Protein AF-A0A1S9I242-F1 (afdb_monomer_lite)

Secondary structure (DSSP, 8-state):
-----------SS-HHHHHHHHT--SSTTHHHHHHHHHHHHHHHHHHSTTHHHHTTSHHHHHHHHHHHHHHHHHHHHTTT--STTTHHHHHHHHHHHHHHHH----

Foldseek 3Di:
DDPPPPPPPPCLDDLVRLCVLLVPPDCPCSVVLVVLLVVLVVVVCLVDPPCVVQCVDPVSSVVSVVSSSVSSVVCVVCVPVPDPVCPVVCVVVVVVVVCVVPDDPD

Structure (mmCIF, N/CA/C/O backbone):
data_AF-A0A1S9I242-F1
#
_entry.id   AF-A0A1S9I242-F1
#
loop_
_atom_site.group_PDB
_atom_site.id
_atom_site.type_symbol
_atom_sit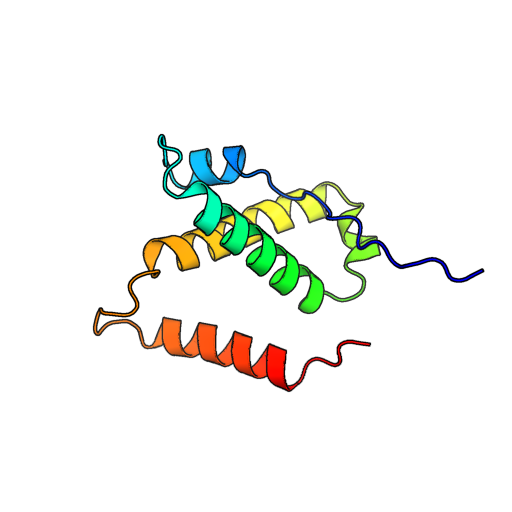e.label_atom_id
_atom_site.label_alt_id
_atom_site.label_comp_id
_atom_site.label_asym_id
_atom_site.label_entity_id
_atom_site.label_seq_id
_atom_site.pdbx_PDB_ins_code
_atom_site.Cartn_x
_atom_site.Cartn_y
_atom_site.Cartn_z
_atom_site.occupancy
_atom_site.B_iso_or_equiv
_atom_site.auth_seq_id
_atom_site.auth_comp_id
_atom_site.auth_asym_id
_atom_site.auth_atom_id
_atom_site.pdbx_PDB_model_num
ATOM 1 N N . MET A 1 1 ? -20.047 -24.766 9.090 1.00 33.62 1 MET A N 1
ATOM 2 C CA . MET A 1 1 ? -19.921 -23.981 7.845 1.00 33.62 1 MET A CA 1
ATOM 3 C C . MET A 1 1 ? -18.819 -22.958 8.088 1.00 33.62 1 MET A C 1
ATOM 5 O O . MET A 1 1 ? -19.087 -21.924 8.683 1.00 33.62 1 MET A O 1
ATOM 9 N N . LEU A 1 2 ? -17.563 -23.319 7.797 1.00 31.19 2 LEU A N 1
ATOM 10 C CA . LEU A 1 2 ? -16.431 -22.408 7.982 1.00 31.19 2 LEU A CA 1
ATOM 11 C C . LEU A 1 2 ? -16.551 -21.284 6.949 1.00 31.19 2 LEU A C 1
ATOM 13 O O . LEU A 1 2 ? -16.498 -21.545 5.749 1.00 31.19 2 LEU A O 1
ATOM 17 N N . LYS A 1 3 ? -16.729 -20.045 7.420 1.00 40.47 3 LYS A N 1
ATOM 18 C CA . LYS A 1 3 ? -16.427 -18.858 6.622 1.00 40.47 3 LYS A CA 1
ATOM 19 C C . LYS A 1 3 ? -14.922 -18.879 6.394 1.00 40.47 3 LYS A C 1
ATOM 21 O O . LY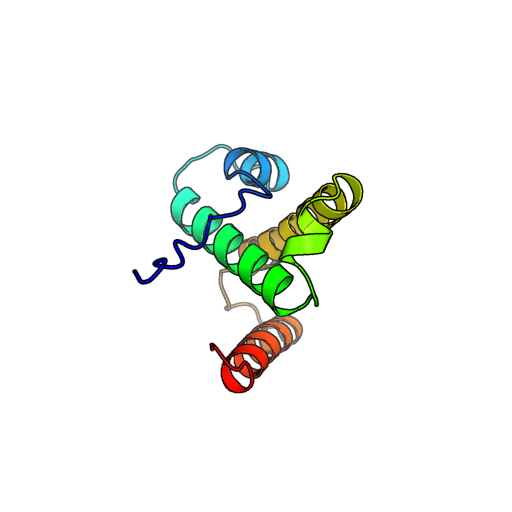S A 1 3 ? -14.156 -18.593 7.304 1.00 40.47 3 LYS A O 1
ATOM 26 N N . ILE A 1 4 ? -14.517 -19.293 5.202 1.00 37.34 4 ILE A N 1
ATOM 27 C CA . ILE A 1 4 ? -13.173 -19.045 4.699 1.00 37.34 4 ILE A CA 1
ATOM 28 C C . ILE A 1 4 ? -13.026 -17.521 4.732 1.00 37.34 4 ILE A C 1
ATOM 30 O O . ILE A 1 4 ? -13.778 -16.827 4.045 1.00 37.34 4 ILE A O 1
ATOM 34 N N . CYS A 1 5 ? -12.153 -17.006 5.600 1.00 37.75 5 CYS A N 1
ATOM 35 C CA . CYS A 1 5 ? -11.721 -15.614 5.580 1.00 37.75 5 CYS A CA 1
ATOM 36 C C . CYS A 1 5 ? -11.004 -15.386 4.251 1.00 37.75 5 CYS A C 1
ATOM 38 O O . CYS A 1 5 ? -9.790 -15.523 4.141 1.00 37.75 5 CYS A O 1
ATOM 40 N N . VAL A 1 6 ? -11.777 -15.101 3.208 1.00 38.94 6 VAL A N 1
ATOM 41 C CA . VAL A 1 6 ? -11.263 -14.377 2.060 1.00 38.94 6 VAL A CA 1
ATOM 42 C C . VAL A 1 6 ? -10.946 -13.008 2.634 1.00 38.94 6 VAL A C 1
ATOM 44 O O . VAL A 1 6 ? -11.862 -12.270 2.991 1.00 38.94 6 VAL A O 1
ATOM 47 N N . TRP A 1 7 ? -9.665 -12.731 2.856 1.00 47.78 7 TRP A N 1
ATOM 48 C CA . TRP A 1 7 ? -9.188 -11.385 3.131 1.00 47.78 7 TRP A CA 1
ATOM 49 C C . TRP A 1 7 ? -9.726 -10.529 1.984 1.00 47.78 7 TRP A C 1
ATOM 51 O O . TRP A 1 7 ? -9.255 -10.648 0.854 1.00 47.78 7 TRP A O 1
ATOM 61 N N . GLU A 1 8 ? -10.799 -9.773 2.217 1.00 47.19 8 GLU A N 1
ATOM 62 C CA . GLU A 1 8 ? -11.195 -8.741 1.270 1.00 47.19 8 GLU A CA 1
ATOM 63 C C . GLU A 1 8 ? -9.985 -7.821 1.183 1.00 47.19 8 GLU A C 1
ATOM 65 O O . GLU A 1 8 ? -9.614 -7.188 2.169 1.00 47.19 8 GLU A O 1
ATOM 70 N N . VAL A 1 9 ? -9.309 -7.838 0.035 1.00 52.78 9 VAL A N 1
ATOM 71 C CA . VAL A 1 9 ? -8.259 -6.873 -0.270 1.00 52.78 9 VAL A CA 1
ATOM 72 C C . VAL A 1 9 ? -8.946 -5.518 -0.219 1.00 52.78 9 VAL A C 1
ATOM 74 O O . VAL A 1 9 ? -9.780 -5.202 -1.075 1.00 52.78 9 VAL A O 1
ATOM 77 N N . ILE A 1 10 ? -8.676 -4.747 0.831 1.00 61.56 10 ILE A N 1
ATOM 78 C CA . ILE A 1 10 ? -9.237 -3.414 0.956 1.00 61.56 10 ILE A CA 1
ATOM 79 C C . ILE A 1 10 ? -8.386 -2.557 0.036 1.00 61.56 10 ILE A C 1
ATOM 81 O O . ILE A 1 10 ? -7.298 -2.129 0.391 1.00 61.56 10 ILE A O 1
ATOM 85 N N . ASN A 1 11 ? -8.882 -2.288 -1.168 1.00 72.75 11 ASN A N 1
ATOM 86 C CA . ASN A 1 11 ? -8.182 -1.410 -2.100 1.00 72.75 11 ASN A CA 1
ATOM 87 C C . ASN A 1 11 ? -8.227 0.042 -1.581 1.00 72.75 11 ASN A C 1
ATOM 89 O O . ASN A 1 11 ? -9.129 0.814 -1.908 1.00 72.75 11 ASN A O 1
ATOM 93 N N . ILE A 1 12 ? -7.274 0.401 -0.714 1.00 88.69 12 ILE A N 1
ATOM 94 C CA . ILE A 1 12 ? -7.105 1.754 -0.155 1.00 88.69 12 ILE A CA 1
ATOM 95 C C . ILE A 1 12 ? -6.525 2.690 -1.220 1.00 88.69 12 ILE A C 1
ATOM 97 O O . ILE A 1 12 ? -6.925 3.856 -1.319 1.00 88.69 12 ILE A O 1
ATOM 101 N N . ILE A 1 13 ? -5.595 2.165 -2.016 1.00 93.88 13 ILE A N 1
ATOM 102 C CA . ILE A 1 13 ? -4.902 2.868 -3.089 1.00 93.88 13 ILE A CA 1
ATOM 103 C C . ILE A 1 13 ? -4.787 1.952 -4.305 1.00 93.88 13 ILE A C 1
ATOM 105 O O . ILE A 1 13 ? -4.620 0.742 -4.170 1.00 93.88 13 ILE A O 1
ATOM 109 N N . THR A 1 14 ? -4.882 2.534 -5.491 1.00 95.75 14 THR A N 1
ATOM 110 C CA . THR A 1 14 ? -4.710 1.831 -6.763 1.00 95.75 14 THR A CA 1
ATOM 111 C C . THR A 1 14 ? -3.277 1.959 -7.270 1.00 95.75 14 THR A C 1
ATOM 113 O O . THR A 1 14 ? -2.562 2.902 -6.929 1.00 95.75 14 THR A O 1
ATOM 116 N N . LEU A 1 15 ? -2.871 1.035 -8.143 1.00 96.31 15 LEU A N 1
ATOM 117 C CA . LEU A 1 15 ? -1.586 1.110 -8.839 1.00 96.31 15 LEU A CA 1
ATOM 118 C C . LEU A 1 15 ? -1.435 2.421 -9.625 1.00 96.31 15 LEU A C 1
ATOM 120 O O . LEU A 1 15 ? -0.391 3.061 -9.554 1.00 96.31 15 LEU A O 1
ATOM 124 N N . GLN A 1 16 ? -2.495 2.857 -10.309 1.00 96.88 16 GLN A N 1
ATOM 125 C CA . GLN A 1 16 ? -2.489 4.102 -11.076 1.00 96.88 16 GLN A CA 1
ATOM 126 C C . GLN A 1 16 ? -2.218 5.326 -10.188 1.00 96.88 16 GLN A C 1
ATOM 128 O O . GLN A 1 16 ? -1.382 6.157 -10.526 1.00 96.88 16 GLN A O 1
ATOM 133 N N . GLU A 1 17 ? -2.856 5.408 -9.017 1.00 96.94 17 GLU A N 1
ATOM 134 C CA . GLU A 1 17 ? -2.626 6.501 -8.060 1.00 96.94 17 GLU A CA 1
ATOM 135 C C . GLU A 1 17 ? -1.184 6.519 -7.534 1.00 96.94 17 GLU A C 1
ATOM 137 O O . GLU A 1 17 ? -0.620 7.587 -7.296 1.00 96.94 17 GLU A O 1
ATOM 142 N N . VAL A 1 18 ? -0.571 5.345 -7.366 1.00 97.44 18 VAL A N 1
ATOM 143 C CA . VAL A 1 18 ? 0.839 5.224 -6.973 1.00 97.44 18 VAL A CA 1
ATOM 144 C C . VAL A 1 18 ? 1.763 5.669 -8.103 1.00 97.44 18 VAL A C 1
ATOM 146 O O . VAL A 1 18 ? 2.687 6.440 -7.855 1.00 97.44 18 VAL A O 1
ATOM 149 N N . LYS A 1 19 ? 1.500 5.246 -9.342 1.00 97.75 19 LYS A N 1
ATOM 150 C CA . LYS A 1 19 ? 2.274 5.657 -10.523 1.00 97.75 19 LYS A CA 1
ATOM 151 C C . LYS A 1 19 ? 2.228 7.166 -10.731 1.00 97.75 19 LYS A C 1
ATOM 153 O O . LYS A 1 19 ? 3.267 7.788 -10.931 1.00 97.75 19 LYS A O 1
ATOM 158 N N . GLU A 1 20 ? 1.052 7.772 -10.583 1.00 97.69 20 GLU A N 1
ATOM 159 C CA . GLU A 1 20 ? 0.880 9.227 -10.637 1.00 97.69 20 GLU A CA 1
ATOM 160 C C . GLU A 1 20 ? 1.670 9.944 -9.539 1.00 97.69 20 GLU A C 1
ATOM 162 O O . GLU A 1 20 ? 2.328 10.952 -9.805 1.00 97.69 20 GLU A O 1
ATOM 167 N N . TYR A 1 21 ? 1.648 9.413 -8.315 1.00 96.75 21 TYR A N 1
ATOM 168 C CA . TYR A 1 21 ? 2.393 9.971 -7.189 1.00 96.75 21 TYR A CA 1
ATOM 169 C C . TYR A 1 21 ? 3.915 9.906 -7.399 1.00 96.75 21 TYR A C 1
ATOM 171 O O . TYR A 1 21 ? 4.606 10.906 -7.192 1.00 96.75 21 TYR A O 1
ATOM 179 N N . LEU A 1 22 ? 4.423 8.761 -7.863 1.00 96.44 22 LEU A N 1
ATOM 180 C CA . LEU A 1 22 ? 5.847 8.527 -8.129 1.00 96.44 22 LEU A CA 1
ATOM 181 C C . LEU A 1 22 ? 6.325 9.105 -9.468 1.00 96.44 22 LEU A C 1
ATOM 183 O O . LEU A 1 22 ? 7.525 9.126 -9.728 1.00 96.44 22 LEU A O 1
ATOM 187 N N . ARG A 1 23 ? 5.403 9.599 -10.306 1.00 96.75 23 ARG A N 1
ATOM 188 C CA . ARG A 1 23 ? 5.667 10.077 -11.674 1.00 96.75 23 ARG A CA 1
ATOM 189 C C . ARG A 1 23 ? 6.276 8.991 -12.570 1.00 96.75 23 ARG A C 1
ATOM 191 O O . ARG A 1 23 ? 7.193 9.262 -13.340 1.00 96.75 23 ARG A O 1
ATOM 198 N N . VAL A 1 24 ? 5.751 7.774 -12.457 1.00 95.81 24 VAL A N 1
ATOM 199 C CA . VAL A 1 24 ? 6.098 6.622 -13.298 1.00 95.81 24 VAL A CA 1
ATOM 200 C C . VAL A 1 24 ? 5.066 6.512 -14.420 1.00 95.81 24 VAL A C 1
ATOM 202 O O . VAL A 1 24 ? 3.883 6.316 -14.157 1.00 95.81 24 VAL A O 1
ATOM 205 N N . ASP A 1 25 ? 5.502 6.653 -15.670 1.00 96.00 25 ASP A N 1
ATOM 206 C CA . ASP A 1 25 ? 4.655 6.655 -16.873 1.00 96.00 25 ASP A CA 1
ATOM 207 C C . ASP A 1 25 ? 4.778 5.377 -17.725 1.00 96.00 25 ASP A C 1
ATOM 209 O O . ASP A 1 25 ? 4.188 5.286 -18.800 1.00 96.00 25 ASP A O 1
ATOM 213 N N . TYR A 1 26 ? 5.509 4.378 -17.228 1.00 94.25 26 TYR A N 1
ATOM 214 C CA . TYR A 1 26 ? 5.734 3.074 -17.854 1.00 94.25 26 TYR A CA 1
ATOM 215 C C . TYR A 1 26 ? 5.256 1.924 -16.956 1.00 94.25 26 TYR A C 1
ATOM 217 O O . TYR A 1 26 ? 4.996 2.116 -15.768 1.00 94.25 26 TYR A O 1
ATOM 225 N N . ASP A 1 27 ? 5.133 0.723 -17.525 1.00 96.75 27 ASP A N 1
ATOM 226 C CA . ASP A 1 27 ? 4.503 -0.433 -16.863 1.00 96.75 27 ASP A CA 1
ATOM 227 C C . ASP A 1 27 ? 5.511 -1.484 -16.357 1.00 96.75 27 ASP A C 1
ATOM 229 O O . ASP A 1 27 ? 5.141 -2.407 -15.633 1.00 96.75 27 ASP A O 1
ATOM 233 N N . ASP A 1 28 ? 6.800 -1.348 -16.687 1.00 94.81 28 ASP A N 1
ATOM 234 C CA . ASP A 1 28 ? 7.840 -2.337 -16.343 1.00 94.81 28 ASP A CA 1
ATOM 235 C C . ASP A 1 28 ? 7.988 -2.567 -14.824 1.00 94.81 28 ASP A C 1
ATOM 237 O O . ASP A 1 28 ? 8.405 -3.640 -14.382 1.00 94.81 28 ASP A O 1
ATOM 241 N N . GLU A 1 29 ? 7.610 -1.573 -14.016 1.00 91.06 29 GLU A N 1
ATOM 242 C CA . GLU A 1 29 ? 7.697 -1.604 -12.552 1.00 91.06 29 GLU A CA 1
ATOM 243 C C . GLU A 1 29 ? 6.366 -1.975 -11.878 1.00 91.06 29 GLU A C 1
ATOM 245 O O . GLU A 1 29 ? 6.310 -2.066 -10.651 1.00 91.06 29 GLU A O 1
ATOM 250 N N . ASP A 1 30 ? 5.298 -2.245 -12.637 1.00 95.81 30 ASP A N 1
ATOM 251 C CA . ASP A 1 30 ? 3.954 -2.493 -12.092 1.00 95.81 30 ASP A CA 1
ATOM 252 C C . ASP A 1 30 ? 3.939 -3.642 -11.079 1.00 95.81 30 ASP A C 1
ATOM 254 O O . ASP A 1 30 ? 3.329 -3.535 -10.016 1.00 95.81 30 ASP A O 1
ATOM 258 N N . ASN A 1 31 ? 4.675 -4.722 -11.355 1.00 95.12 31 ASN A N 1
ATOM 259 C CA . ASN A 1 31 ? 4.788 -5.858 -10.436 1.00 95.12 31 ASN A CA 1
ATOM 260 C C . ASN A 1 31 ? 5.449 -5.468 -9.106 1.00 95.12 31 ASN A C 1
ATOM 262 O O . ASN A 1 31 ? 5.029 -5.925 -8.040 1.00 95.12 31 ASN A O 1
ATOM 266 N N . PHE A 1 32 ? 6.488 -4.633 -9.159 1.00 93.94 32 PHE A N 1
ATOM 267 C CA . PHE A 1 32 ? 7.187 -4.169 -7.967 1.00 93.94 32 PHE A CA 1
ATOM 268 C C . PHE A 1 32 ? 6.325 -3.178 -7.180 1.00 93.94 32 PHE A C 1
ATOM 270 O O . PHE A 1 32 ? 6.157 -3.337 -5.972 1.00 93.94 32 PHE A O 1
ATOM 277 N N . LEU A 1 33 ? 5.684 -2.226 -7.859 1.00 95.69 33 LEU A N 1
ATOM 278 C CA . LEU A 1 33 ? 4.760 -1.280 -7.235 1.00 95.69 33 LEU A CA 1
ATOM 279 C C . LEU A 1 33 ? 3.561 -1.988 -6.595 1.00 95.69 33 LEU A C 1
ATOM 281 O O . LEU A 1 33 ? 3.163 -1.637 -5.485 1.00 95.69 33 LEU A O 1
ATOM 285 N N . GLN A 1 34 ? 3.026 -3.034 -7.229 1.00 95.25 34 GLN A N 1
ATOM 286 C CA . GLN A 1 34 ? 1.956 -3.845 -6.653 1.00 95.25 34 GLN A CA 1
ATOM 287 C C . GLN A 1 34 ? 2.410 -4.560 -5.372 1.00 95.25 34 GLN A C 1
ATOM 289 O O . GLN A 1 34 ? 1.652 -4.626 -4.401 1.00 95.25 34 GLN A O 1
ATOM 294 N N . LEU A 1 35 ? 3.656 -5.044 -5.334 1.00 93.06 35 LEU A N 1
ATOM 295 C CA . LEU A 1 35 ? 4.250 -5.616 -4.126 1.00 93.06 35 LEU A CA 1
ATOM 296 C C . LEU A 1 35 ? 4.413 -4.559 -3.022 1.00 93.06 35 LEU A C 1
ATOM 298 O O . LEU A 1 35 ? 4.088 -4.837 -1.866 1.00 93.06 35 LEU A O 1
ATOM 302 N N . CYS A 1 36 ? 4.864 -3.348 -3.357 1.00 93.44 36 CYS A N 1
ATOM 303 C CA . CYS A 1 36 ? 4.960 -2.237 -2.408 1.00 93.44 36 CYS A CA 1
ATOM 304 C C . CYS A 1 36 ? 3.592 -1.861 -1.825 1.00 93.44 36 CYS A C 1
ATOM 306 O O . CYS A 1 36 ? 3.485 -1.664 -0.617 1.00 93.44 36 CYS A O 1
ATOM 308 N N . ILE A 1 37 ? 2.537 -1.823 -2.649 1.00 95.12 37 ILE A N 1
ATOM 309 C CA . ILE A 1 37 ? 1.162 -1.553 -2.197 1.00 95.12 37 ILE A CA 1
ATOM 310 C C . ILE A 1 37 ? 0.717 -2.588 -1.163 1.00 95.12 37 ILE A C 1
ATOM 312 O O . ILE A 1 37 ? 0.272 -2.208 -0.080 1.00 95.12 37 ILE A O 1
ATOM 316 N N . ILE A 1 38 ? 0.892 -3.880 -1.464 1.00 93.00 38 ILE A N 1
ATOM 317 C CA . ILE A 1 38 ? 0.503 -4.973 -0.561 1.00 93.00 38 ILE A CA 1
ATOM 318 C C . ILE A 1 38 ? 1.251 -4.870 0.776 1.00 93.00 38 ILE A C 1
ATOM 320 O O . ILE A 1 38 ? 0.644 -4.992 1.839 1.00 93.00 38 ILE A O 1
ATOM 324 N N . ASN A 1 39 ? 2.560 -4.602 0.743 1.00 90.25 39 ASN A N 1
ATOM 325 C CA . ASN A 1 39 ? 3.360 -4.486 1.965 1.00 90.25 39 ASN A CA 1
ATOM 326 C C . ASN A 1 39 ? 3.022 -3.226 2.774 1.00 90.25 39 ASN A C 1
ATOM 328 O O . ASN A 1 39 ? 2.972 -3.286 4.001 1.00 90.25 39 ASN A O 1
ATOM 332 N N . ALA A 1 40 ? 2.757 -2.095 2.117 1.00 90.81 40 ALA A N 1
ATOM 333 C CA . ALA A 1 40 ? 2.349 -0.866 2.792 1.00 90.81 40 ALA A CA 1
ATOM 334 C C . ALA A 1 40 ? 0.971 -1.008 3.463 1.00 90.81 40 ALA A C 1
ATOM 336 O O . ALA A 1 40 ? 0.782 -0.524 4.581 1.00 90.81 40 ALA A O 1
ATOM 337 N N . GLU A 1 41 ? 0.022 -1.692 2.814 1.00 91.88 41 GLU A N 1
ATOM 338 C CA . GLU A 1 41 ? -1.286 -2.006 3.402 1.00 91.88 41 GLU A CA 1
ATOM 339 C C . GLU A 1 41 ? -1.141 -2.943 4.605 1.00 91.88 41 GLU A C 1
ATOM 341 O O . GLU A 1 41 ? -1.670 -2.640 5.675 1.00 91.88 41 GLU A O 1
ATOM 346 N N . GLY A 1 42 ? -0.379 -4.034 4.454 1.00 88.56 42 GLY A N 1
ATOM 347 C CA . GLY A 1 42 ? -0.104 -4.982 5.535 1.00 88.56 42 GLY A CA 1
ATOM 348 C C . GLY A 1 42 ? 0.526 -4.301 6.748 1.00 88.56 42 GLY A C 1
ATOM 349 O O . GLY A 1 42 ? 0.021 -4.425 7.860 1.00 88.56 42 GLY A O 1
ATOM 350 N N . TYR A 1 43 ? 1.548 -3.468 6.526 1.00 85.81 43 TYR A N 1
ATOM 351 C CA . TYR A 1 43 ? 2.175 -2.688 7.594 1.00 85.81 43 TYR A CA 1
ATOM 352 C C . TYR A 1 43 ? 1.168 -1.815 8.346 1.00 85.81 43 TYR A C 1
ATOM 354 O O . TYR A 1 43 ? 1.155 -1.791 9.579 1.00 85.81 43 TYR A O 1
ATOM 362 N N . LEU A 1 44 ? 0.321 -1.088 7.612 1.00 86.19 44 LEU A N 1
ATOM 363 C CA . LEU A 1 44 ? -0.663 -0.193 8.208 1.00 86.19 44 LEU A CA 1
ATOM 364 C C . LEU A 1 44 ? -1.728 -0.966 8.996 1.00 86.19 44 LEU A C 1
ATOM 366 O O . LEU A 1 44 ? -2.117 -0.526 10.080 1.00 86.19 44 LEU A O 1
ATOM 370 N N . LYS A 1 45 ? -2.185 -2.101 8.458 1.00 88.50 45 LYS A N 1
ATOM 371 C CA . LYS A 1 45 ? -3.169 -2.983 9.087 1.00 88.50 45 LYS A CA 1
ATOM 372 C C . LYS A 1 45 ? -2.640 -3.564 10.395 1.00 88.50 45 LYS A C 1
ATOM 374 O O . LYS A 1 45 ? -3.322 -3.467 11.412 1.00 88.50 45 LYS A O 1
ATOM 379 N N . ASP A 1 46 ? -1.415 -4.075 10.380 1.00 85.75 46 ASP A N 1
ATOM 380 C CA . ASP A 1 46 ? -0.780 -4.704 11.539 1.00 85.75 46 ASP A CA 1
ATOM 381 C C . ASP A 1 46 ? -0.369 -3.683 12.614 1.00 85.75 46 ASP A C 1
ATOM 383 O O . ASP A 1 46 ? -0.259 -4.020 13.790 1.00 85.75 46 ASP A O 1
ATOM 387 N N . SER A 1 47 ? -0.151 -2.419 12.232 1.00 83.50 47 SER A N 1
ATOM 388 C CA . SER A 1 47 ? 0.251 -1.348 13.158 1.00 83.50 47 SER A CA 1
ATOM 389 C C . SER A 1 47 ? -0.919 -0.647 13.858 1.00 83.50 47 SER A C 1
ATOM 391 O O . SER A 1 47 ? -0.690 0.178 14.747 1.00 83.50 47 SER A O 1
ATOM 393 N N . ILE A 1 48 ? -2.167 -0.879 13.434 1.00 82.06 48 ILE A N 1
ATOM 394 C CA . ILE A 1 48 ? -3.331 -0.111 13.897 1.00 82.06 48 ILE A CA 1
ATOM 395 C C . ILE A 1 48 ? -4.406 -1.027 14.478 1.00 82.06 48 ILE A C 1
ATOM 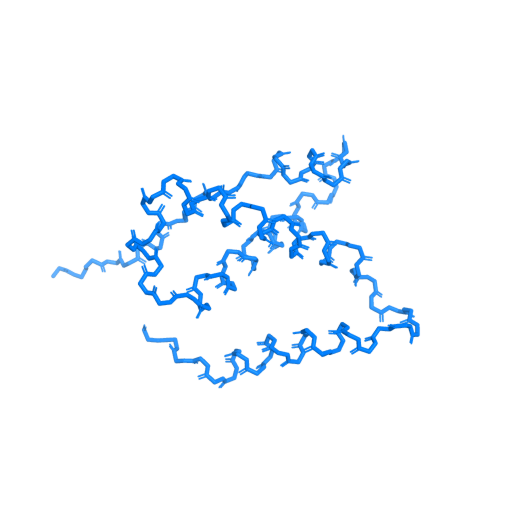397 O O . ILE A 1 48 ? -5.098 -1.751 13.765 1.00 82.06 48 ILE A O 1
ATOM 401 N N . ASP A 1 49 ? -4.674 -0.861 15.772 1.00 84.81 49 ASP A N 1
ATOM 402 C CA . ASP A 1 49 ? -5.781 -1.548 16.433 1.00 84.81 49 ASP A CA 1
ATOM 403 C C . ASP A 1 49 ? -7.134 -1.216 15.802 1.00 84.81 49 ASP A C 1
ATOM 405 O O . ASP A 1 49 ? -7.458 -0.054 15.515 1.00 84.81 49 ASP A O 1
ATOM 409 N N . ASN A 1 50 ? -7.989 -2.235 15.694 1.00 85.31 50 ASN A N 1
ATOM 410 C CA . ASN A 1 50 ? -9.333 -2.115 15.129 1.00 85.31 50 ASN A CA 1
ATOM 411 C C . ASN A 1 50 ? -9.328 -1.507 13.712 1.00 85.31 50 ASN A C 1
ATOM 413 O O . ASN A 1 50 ? -10.243 -0.750 13.360 1.00 85.31 50 ASN A O 1
ATOM 417 N N . PHE A 1 51 ? -8.304 -1.814 12.908 1.00 85.31 51 PHE A N 1
ATOM 418 C CA . PHE A 1 51 ? -8.156 -1.323 11.538 1.00 85.31 51 PHE A CA 1
ATOM 419 C C . PHE A 1 51 ? -9.440 -1.490 10.714 1.00 85.31 51 PHE A C 1
ATOM 421 O O . PHE A 1 51 ? -9.949 -0.515 10.167 1.00 85.31 51 PHE A O 1
ATOM 428 N N . GLU A 1 52 ? -10.039 -2.683 10.748 1.00 87.56 52 GLU A N 1
ATOM 429 C CA . GLU A 1 52 ? -11.272 -3.042 10.025 1.00 87.56 52 GLU A CA 1
ATOM 430 C C . GLU A 1 52 ? -12.486 -2.162 10.377 1.00 87.56 52 GLU A C 1
ATOM 432 O O . GLU A 1 52 ? -13.432 -2.011 9.600 1.00 87.56 52 GLU A O 1
ATOM 437 N N . ILE A 1 53 ? -12.481 -1.552 11.564 1.00 86.00 53 ILE A N 1
ATOM 438 C CA . ILE A 1 53 ? -13.512 -0.600 11.987 1.00 86.00 53 ILE A CA 1
ATOM 439 C C . ILE A 1 53 ? -13.143 0.805 11.506 1.00 86.00 53 ILE A C 1
ATOM 441 O O . ILE A 1 53 ? -13.983 1.513 10.947 1.00 86.00 53 ILE A O 1
ATOM 445 N N . LYS A 1 54 ? -11.887 1.218 11.710 1.00 81.69 54 LYS A N 1
ATOM 446 C CA . LYS A 1 54 ? -11.407 2.573 11.396 1.00 81.6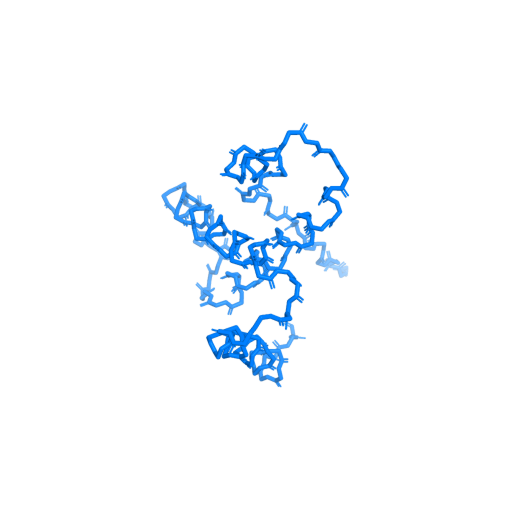9 54 LYS A CA 1
ATOM 447 C C . LYS A 1 54 ? -11.389 2.851 9.895 1.00 81.69 54 LYS A C 1
ATOM 449 O O . LYS A 1 54 ? -11.744 3.959 9.490 1.00 81.69 54 LYS A O 1
ATOM 454 N N . ILE A 1 55 ? -11.060 1.851 9.079 1.00 86.31 55 ILE A N 1
ATOM 455 C CA . ILE A 1 55 ? -10.968 1.969 7.622 1.00 86.31 55 ILE A CA 1
ATOM 456 C C . ILE A 1 55 ? -12.312 2.277 6.955 1.00 86.31 55 ILE A C 1
ATOM 458 O O . ILE A 1 55 ? -12.342 2.759 5.832 1.00 86.31 55 ILE A O 1
ATOM 462 N N . LYS A 1 56 ? -13.439 2.116 7.662 1.00 87.06 56 LYS A N 1
ATOM 463 C CA . LYS A 1 56 ? -14.770 2.534 7.188 1.00 87.06 56 LYS A CA 1
ATOM 464 C C . LYS A 1 56 ? -14.958 4.057 7.166 1.00 87.06 56 LYS A C 1
ATOM 466 O O . LYS A 1 56 ? -15.891 4.544 6.538 1.00 87.06 56 LYS A O 1
ATOM 471 N N . SER A 1 57 ? -14.102 4.821 7.850 1.00 85.00 57 SER A N 1
ATOM 472 C CA . SER A 1 57 ? -14.147 6.285 7.845 1.00 85.00 57 SER A CA 1
ATOM 473 C C . SER A 1 57 ? -13.362 6.859 6.668 1.00 85.00 57 SER A C 1
ATOM 475 O O . SER A 1 57 ? -12.151 6.671 6.587 1.00 85.00 57 SER A O 1
ATOM 477 N N . GLU A 1 58 ? -14.005 7.667 5.822 1.00 85.25 58 GLU A N 1
ATOM 478 C CA . GLU A 1 58 ? -13.333 8.357 4.705 1.00 85.25 58 GLU A CA 1
ATOM 479 C C . GLU A 1 58 ? -12.170 9.247 5.165 1.00 85.25 58 GLU A C 1
ATOM 481 O O . GLU A 1 58 ? -11.107 9.291 4.548 1.00 85.25 58 GLU A O 1
ATOM 486 N N . ARG A 1 59 ? -12.306 9.894 6.329 1.00 78.12 59 ARG A N 1
ATOM 487 C CA . ARG A 1 59 ? -11.210 10.670 6.924 1.00 78.12 59 ARG A CA 1
ATOM 488 C C . ARG A 1 59 ? -10.006 9.790 7.265 1.00 78.12 59 ARG A C 1
ATOM 490 O O . ARG A 1 59 ? -8.872 10.244 7.135 1.00 78.12 59 ARG A O 1
ATOM 497 N N . PHE A 1 60 ? -10.243 8.570 7.744 1.00 83.38 60 PHE A N 1
ATOM 498 C CA . PHE A 1 60 ? -9.175 7.621 8.038 1.00 83.38 60 PHE A CA 1
ATOM 499 C C . PHE A 1 60 ? -8.562 7.073 6.746 1.00 83.38 60 PHE A C 1
ATOM 501 O O . PHE A 1 60 ? -7.341 7.100 6.628 1.00 83.38 60 PHE A O 1
ATOM 508 N N . LYS A 1 61 ? -9.377 6.686 5.753 1.00 85.38 61 LYS A N 1
ATOM 509 C CA . LYS A 1 61 ? -8.895 6.246 4.431 1.00 85.38 61 LYS A CA 1
ATOM 510 C C . LYS A 1 61 ? -7.981 7.278 3.776 1.00 85.38 61 LYS A C 1
ATOM 512 O O . LYS A 1 61 ? -6.908 6.923 3.310 1.00 85.38 61 LYS A O 1
ATOM 517 N N . ASN A 1 62 ? -8.339 8.563 3.812 1.00 83.06 62 ASN A N 1
ATOM 518 C CA . ASN A 1 62 ? -7.497 9.624 3.245 1.00 83.06 62 ASN A CA 1
ATOM 519 C C . ASN A 1 62 ? -6.128 9.728 3.935 1.00 83.06 62 ASN A C 1
ATOM 521 O O . ASN A 1 62 ? -5.118 9.962 3.275 1.00 83.06 62 ASN A O 1
ATOM 525 N N . LYS A 1 63 ? -6.073 9.523 5.257 1.00 81.56 63 LYS A N 1
ATOM 526 C CA . LYS A 1 63 ? -4.801 9.470 5.994 1.00 81.56 63 LYS A CA 1
ATOM 527 C C . LYS A 1 63 ? -4.005 8.210 5.659 1.00 81.56 63 LYS A C 1
ATOM 529 O O . LYS A 1 63 ? -2.801 8.307 5.452 1.00 81.56 63 LYS A O 1
ATOM 534 N N . ALA A 1 64 ? -4.678 7.062 5.592 1.00 87.44 64 ALA A N 1
ATOM 535 C CA . ALA A 1 64 ? -4.084 5.787 5.207 1.00 87.44 64 ALA A CA 1
ATOM 536 C C . ALA A 1 64 ? -3.429 5.883 3.824 1.00 87.44 64 ALA A C 1
ATOM 538 O O . ALA A 1 64 ? -2.260 5.543 3.689 1.00 87.44 64 ALA A O 1
ATOM 539 N N . ARG A 1 65 ? -4.132 6.460 2.840 1.00 89.38 65 ARG A N 1
ATOM 540 C CA . ARG A 1 65 ? -3.620 6.704 1.482 1.00 89.38 65 ARG A CA 1
ATOM 541 C C . ARG A 1 65 ? -2.326 7.511 1.481 1.00 89.38 65 ARG A C 1
ATOM 543 O O . ARG A 1 65 ? -1.351 7.081 0.878 1.00 89.38 65 ARG A O 1
ATOM 550 N N . LEU A 1 66 ? -2.290 8.639 2.194 1.00 86.12 66 LEU A N 1
ATOM 551 C CA . LEU A 1 66 ? -1.091 9.481 2.265 1.00 86.12 66 LEU A CA 1
ATOM 552 C C . LEU A 1 66 ? 0.100 8.753 2.912 1.00 86.12 66 LEU A C 1
ATOM 554 O O . LEU A 1 66 ? 1.227 8.880 2.445 1.00 86.12 66 LEU A O 1
ATOM 558 N N . ILE A 1 67 ? -0.145 7.988 3.979 1.00 87.81 67 ILE A N 1
ATOM 559 C CA . ILE A 1 67 ? 0.907 7.227 4.668 1.00 87.81 67 ILE A CA 1
ATOM 560 C C . ILE A 1 67 ? 1.424 6.094 3.778 1.00 87.81 67 ILE A C 1
ATOM 562 O O . ILE A 1 67 ? 2.634 5.919 3.663 1.00 87.81 67 ILE A O 1
ATOM 566 N N . MET A 1 68 ? 0.527 5.357 3.118 1.00 93.38 68 MET A N 1
ATOM 567 C CA . MET A 1 68 ? 0.906 4.303 2.178 1.00 93.38 68 MET A CA 1
ATOM 568 C C . MET A 1 68 ? 1.749 4.861 1.029 1.00 93.38 68 MET A C 1
ATOM 570 O O . MET A 1 68 ? 2.782 4.279 0.724 1.00 93.38 68 MET A O 1
ATOM 574 N N . MET A 1 69 ? 1.380 6.013 0.454 1.00 92.94 69 MET A N 1
ATOM 575 C CA . MET A 1 69 ? 2.188 6.688 -0.574 1.00 92.94 69 MET A CA 1
ATOM 576 C C . MET A 1 69 ? 3.617 6.978 -0.096 1.00 92.94 69 MET A C 1
ATOM 578 O O . MET A 1 69 ? 4.566 6.689 -0.818 1.00 92.94 69 MET A O 1
ATOM 582 N N . ALA A 1 70 ? 3.784 7.480 1.130 1.00 86.81 70 ALA A N 1
ATOM 583 C CA . ALA A 1 70 ? 5.107 7.763 1.687 1.00 86.81 70 ALA A CA 1
ATOM 584 C C . ALA A 1 70 ? 5.954 6.492 1.894 1.00 86.81 70 ALA A C 1
ATOM 586 O O . ALA A 1 70 ? 7.143 6.494 1.588 1.00 86.81 70 ALA A O 1
ATOM 587 N N . ILE A 1 71 ? 5.346 5.402 2.380 1.00 88.81 71 ILE A N 1
ATOM 588 C CA . ILE A 1 71 ? 6.023 4.103 2.539 1.00 88.81 71 ILE A CA 1
ATOM 589 C C . ILE A 1 71 ? 6.437 3.545 1.174 1.00 88.81 71 ILE A C 1
ATOM 591 O O . ILE A 1 71 ? 7.561 3.081 1.010 1.00 88.81 71 ILE A O 1
ATOM 595 N N . ILE A 1 72 ? 5.539 3.601 0.190 1.00 94.06 72 ILE A N 1
ATOM 596 C CA . ILE A 1 72 ? 5.801 3.096 -1.160 1.00 94.06 72 ILE A CA 1
ATOM 597 C C . ILE A 1 72 ? 6.918 3.899 -1.831 1.00 94.06 72 ILE A C 1
ATOM 599 O O . ILE A 1 72 ? 7.794 3.298 -2.443 1.00 94.06 72 ILE A O 1
ATOM 603 N N . GLN A 1 73 ? 6.932 5.228 -1.687 1.00 91.50 73 GLN A N 1
ATOM 604 C CA . GLN A 1 73 ? 8.028 6.050 -2.197 1.00 91.50 73 GLN A CA 1
ATOM 605 C C . GLN A 1 73 ? 9.362 5.671 -1.555 1.00 91.50 73 GLN A C 1
ATOM 607 O O . GLN A 1 73 ? 10.343 5.513 -2.269 1.00 91.50 73 GLN A O 1
ATOM 612 N N . ASP A 1 74 ? 9.400 5.450 -0.241 1.00 87.62 74 ASP A N 1
ATOM 613 C CA . ASP A 1 74 ? 10.625 5.005 0.431 1.00 87.62 74 ASP A CA 1
ATOM 614 C C . ASP A 1 74 ? 11.113 3.642 -0.094 1.00 87.62 74 ASP A C 1
ATOM 616 O O . ASP A 1 74 ? 12.306 3.467 -0.345 1.00 87.62 74 ASP A O 1
ATOM 620 N N . MET A 1 75 ? 10.197 2.694 -0.328 1.00 89.94 75 MET A N 1
ATOM 621 C CA . MET A 1 75 ? 10.517 1.397 -0.939 1.00 89.94 75 MET A CA 1
ATOM 622 C C . MET A 1 75 ? 11.021 1.537 -2.382 1.00 89.94 75 MET A C 1
ATOM 624 O O . MET A 1 75 ? 11.922 0.799 -2.781 1.00 89.94 75 MET A O 1
ATOM 628 N N . PHE A 1 76 ? 10.442 2.461 -3.154 1.00 91.19 76 PHE A N 1
ATOM 629 C CA . PHE A 1 76 ? 10.799 2.715 -4.547 1.00 91.19 76 PHE A CA 1
ATOM 630 C C . PHE A 1 76 ? 12.164 3.398 -4.674 1.00 91.19 76 PHE A C 1
ATOM 632 O O . PHE A 1 76 ? 13.041 2.884 -5.366 1.00 91.19 76 PHE A O 1
ATOM 639 N N . ASP A 1 77 ? 12.376 4.489 -3.937 1.00 87.50 77 ASP A N 1
ATOM 640 C CA . ASP A 1 77 ? 13.609 5.280 -3.958 1.00 87.50 77 ASP A CA 1
ATOM 641 C C . ASP A 1 77 ? 14.818 4.469 -3.448 1.00 87.50 77 ASP A C 1
ATOM 643 O O . ASP A 1 77 ? 15.937 4.639 -3.933 1.00 87.50 77 ASP A O 1
ATOM 647 N N . ASN A 1 78 ? 14.607 3.559 -2.487 1.00 83.12 78 ASN A N 1
ATOM 648 C CA . ASN A 1 78 ? 15.680 2.795 -1.833 1.00 83.12 78 ASN A CA 1
ATOM 649 C C . ASN A 1 78 ? 15.759 1.318 -2.260 1.00 83.12 78 ASN A C 1
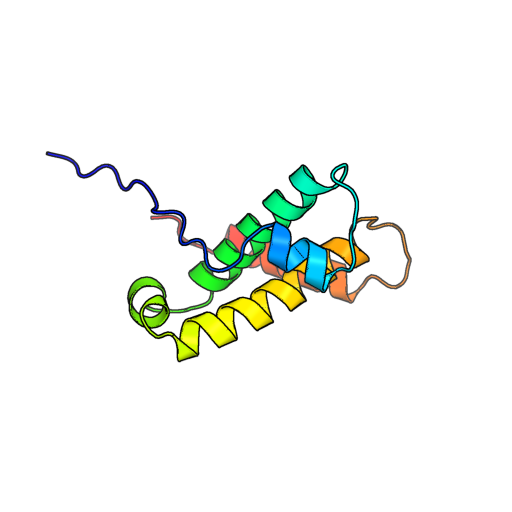ATOM 651 O O . ASN A 1 78 ? 16.375 0.505 -1.561 1.00 83.12 78 ASN A O 1
ATOM 655 N N . ARG A 1 79 ? 15.172 0.956 -3.407 1.00 78.00 79 ARG A N 1
ATOM 656 C CA . ARG A 1 79 ? 15.130 -0.426 -3.921 1.00 78.00 79 ARG A CA 1
ATOM 657 C C . ARG A 1 79 ? 16.510 -1.078 -4.055 1.00 78.00 79 ARG A C 1
ATOM 659 O O . ARG A 1 79 ? 16.647 -2.275 -3.813 1.00 78.00 79 ARG A O 1
ATOM 666 N N . ASP A 1 80 ? 17.532 -0.305 -4.416 1.00 68.81 80 ASP A N 1
ATOM 667 C CA . ASP A 1 80 ? 18.824 -0.851 -4.838 1.00 68.81 80 ASP A CA 1
ATOM 668 C C . ASP A 1 80 ? 19.775 -1.257 -3.704 1.00 68.81 80 ASP A C 1
ATOM 670 O O . ASP A 1 80 ? 20.839 -1.782 -4.009 1.00 68.81 80 ASP A O 1
ATOM 674 N N . LEU A 1 81 ? 19.447 -1.064 -2.415 1.00 56.97 81 LEU A N 1
ATOM 675 C CA . LEU A 1 81 ? 20.221 -1.514 -1.227 1.00 56.97 81 LEU A CA 1
ATOM 676 C C . LEU A 1 81 ? 21.739 -1.197 -1.183 1.00 56.97 81 LEU A C 1
ATOM 678 O O . LEU A 1 81 ? 22.425 -1.602 -0.243 1.00 56.97 81 LEU A O 1
ATOM 682 N N . THR A 1 82 ? 22.294 -0.492 -2.166 1.00 52.34 82 THR A N 1
ATOM 683 C CA . THR A 1 82 ? 23.730 -0.532 -2.500 1.00 52.34 82 THR A CA 1
ATOM 684 C C . THR A 1 82 ? 24.490 0.743 -2.144 1.00 52.34 82 THR A C 1
ATOM 686 O O . THR A 1 82 ? 25.720 0.764 -2.231 1.00 52.34 82 THR A O 1
ATOM 689 N N . THR A 1 83 ? 23.821 1.799 -1.679 1.00 50.12 83 THR A N 1
ATOM 690 C CA . THR A 1 83 ? 24.483 3.047 -1.273 1.00 50.12 83 THR A CA 1
ATOM 691 C C . THR A 1 83 ? 24.823 3.061 0.224 1.00 50.12 83 THR A C 1
ATOM 693 O O . THR A 1 83 ? 24.085 2.570 1.078 1.00 50.12 83 THR A O 1
ATOM 696 N N . LYS A 1 84 ? 25.992 3.628 0.564 1.00 53.12 84 LYS A N 1
ATOM 697 C CA . LYS A 1 84 ? 26.554 3.679 1.931 1.00 53.12 84 LYS A CA 1
ATOM 698 C C . LYS A 1 84 ? 25.733 4.511 2.934 1.00 53.12 84 LYS A C 1
ATOM 700 O O . LYS A 1 84 ? 26.007 4.424 4.125 1.00 53.12 84 LYS A O 1
ATOM 705 N N . GLU A 1 85 ? 24.732 5.272 2.491 1.00 54.41 85 GLU A N 1
ATOM 706 C CA . GLU A 1 85 ? 23.909 6.162 3.335 1.00 54.41 85 GLU A CA 1
ATOM 707 C C . GLU A 1 85 ? 22.709 5.463 4.017 1.00 54.41 85 GLU A C 1
ATOM 709 O O . GLU A 1 85 ? 21.894 6.102 4.678 1.00 54.41 85 GLU A O 1
ATOM 714 N N . ASN A 1 86 ? 22.607 4.133 3.925 1.00 53.94 86 ASN A N 1
ATOM 715 C CA . ASN A 1 86 ? 21.395 3.381 4.271 1.00 53.94 86 ASN A CA 1
ATOM 716 C C . ASN A 1 86 ? 21.289 2.857 5.723 1.00 53.94 86 ASN A C 1
ATOM 718 O O . ASN A 1 86 ? 20.717 1.792 5.974 1.00 53.94 86 ASN A O 1
ATOM 722 N N . GLU A 1 87 ? 21.793 3.587 6.724 1.00 56.31 87 GLU A N 1
ATOM 723 C CA . GLU A 1 87 ? 21.600 3.183 8.133 1.00 56.31 87 GLU A CA 1
ATOM 724 C C . GLU A 1 87 ? 20.122 3.220 8.561 1.00 56.31 87 GLU A C 1
ATOM 726 O O . GLU A 1 87 ? 19.662 2.321 9.269 1.00 56.31 87 GLU A O 1
ATOM 731 N N . LYS A 1 88 ? 19.342 4.191 8.063 1.00 53.94 88 LYS A N 1
ATOM 732 C CA . LYS A 1 88 ? 17.884 4.251 8.286 1.00 53.94 88 LYS A CA 1
ATOM 733 C C . LYS A 1 88 ? 17.128 3.115 7.600 1.00 53.94 88 LYS A C 1
ATOM 735 O O . LYS A 1 88 ? 16.164 2.614 8.166 1.00 53.94 88 LYS A O 1
ATOM 740 N N . TYR A 1 89 ? 17.577 2.671 6.430 1.00 55.16 89 TYR A N 1
ATOM 741 C CA . TYR A 1 89 ? 16.936 1.574 5.710 1.00 55.16 89 TYR A CA 1
ATOM 742 C C . TYR A 1 89 ? 17.154 0.234 6.414 1.00 55.16 89 TYR A C 1
ATOM 744 O O . TYR A 1 89 ? 16.207 -0.522 6.620 1.00 55.16 89 TYR A O 1
ATOM 752 N N . LYS A 1 90 ? 18.380 -0.024 6.899 1.00 59.06 90 LYS A N 1
ATOM 753 C CA . LYS A 1 90 ? 18.629 -1.157 7.804 1.00 59.06 90 LYS A CA 1
ATOM 754 C C . LYS A 1 90 ? 17.697 -1.099 9.008 1.00 59.06 90 LYS A C 1
ATOM 756 O O . LYS A 1 90 ? 17.211 -2.135 9.435 1.00 59.06 90 LYS A O 1
ATOM 761 N N . LEU A 1 91 ? 17.429 0.093 9.538 1.00 64.69 91 LEU A N 1
ATOM 762 C CA . LEU A 1 91 ? 16.529 0.275 10.669 1.00 64.69 91 LEU A CA 1
ATOM 763 C C . LEU A 1 91 ? 15.065 -0.042 10.312 1.00 64.69 91 LEU A C 1
ATOM 765 O O . LEU A 1 91 ? 14.430 -0.779 11.056 1.00 64.69 91 LEU A O 1
ATOM 769 N N . ILE A 1 92 ? 14.549 0.442 9.178 1.00 63.22 92 ILE A N 1
ATOM 770 C CA . ILE A 1 92 ? 13.182 0.150 8.710 1.00 63.22 92 ILE A CA 1
ATOM 771 C C . ILE A 1 92 ? 13.023 -1.344 8.417 1.00 63.22 92 ILE A C 1
ATOM 773 O O . ILE A 1 92 ? 12.113 -1.968 8.953 1.00 63.22 92 ILE A O 1
ATOM 777 N N . VAL A 1 93 ? 13.949 -1.954 7.672 1.00 60.53 93 VAL A N 1
ATOM 778 C CA . VAL A 1 93 ? 13.950 -3.405 7.426 1.00 60.53 93 VAL A CA 1
ATOM 779 C C . VAL A 1 93 ? 14.060 -4.191 8.728 1.00 60.53 93 VAL A C 1
ATOM 781 O O . VAL A 1 93 ? 13.343 -5.169 8.908 1.00 60.53 93 VAL A O 1
ATOM 784 N N . ASN A 1 94 ? 14.893 -3.757 9.676 1.00 65.00 94 ASN A N 1
ATOM 785 C CA . ASN A 1 94 ? 14.971 -4.392 10.991 1.00 65.00 94 ASN A CA 1
ATOM 786 C C . ASN A 1 94 ? 13.662 -4.248 11.775 1.00 65.00 94 ASN A C 1
ATOM 788 O O . ASN A 1 94 ? 13.281 -5.193 12.457 1.00 65.00 94 ASN A O 1
ATOM 792 N N . TYR A 1 95 ? 12.958 -3.117 11.679 1.00 73.62 95 TYR A N 1
ATOM 793 C CA . TYR A 1 95 ? 11.644 -2.955 12.300 1.00 73.62 95 TYR A CA 1
ATOM 794 C C . TYR A 1 95 ? 10.592 -3.855 11.659 1.00 73.62 95 TYR A C 1
ATOM 796 O O . TYR A 1 95 ? 9.855 -4.506 12.394 1.00 73.62 95 TYR A O 1
ATOM 804 N N . PHE A 1 96 ? 10.580 -3.980 10.332 1.00 56.22 96 PHE A N 1
ATOM 805 C CA . PHE A 1 96 ? 9.735 -4.945 9.628 1.00 56.22 96 PHE A CA 1
ATOM 806 C C . PHE A 1 96 ? 10.063 -6.387 10.034 1.00 56.22 96 PHE A C 1
ATOM 808 O O . PHE A 1 96 ? 9.168 -7.139 10.393 1.00 56.22 96 PHE A O 1
ATOM 815 N N . LEU A 1 97 ? 11.341 -6.776 10.079 1.00 61.19 97 LEU A N 1
ATOM 816 C CA . LEU A 1 97 ? 11.758 -8.111 10.525 1.00 61.19 97 LEU A CA 1
ATOM 817 C C . LEU A 1 97 ? 11.395 -8.380 11.992 1.00 61.19 97 LEU A C 1
ATOM 819 O O . LEU A 1 97 ? 11.008 -9.494 12.336 1.00 61.19 97 LEU A O 1
ATOM 823 N N . LEU A 1 98 ? 11.513 -7.378 12.868 1.00 67.94 98 LEU A N 1
ATOM 824 C CA . LEU A 1 98 ? 11.102 -7.474 14.270 1.00 67.94 98 LEU A CA 1
ATOM 825 C C . LEU A 1 98 ? 9.587 -7.625 14.388 1.00 67.94 98 LEU A C 1
ATOM 827 O O . LEU A 1 98 ? 9.129 -8.525 15.085 1.00 67.94 98 LEU A O 1
ATOM 831 N N . GLN A 1 99 ? 8.821 -6.797 13.681 1.00 64.88 99 GLN A N 1
ATOM 832 C CA . GLN A 1 99 ? 7.371 -6.926 13.601 1.00 64.88 99 GLN A CA 1
ATOM 833 C C . GLN A 1 99 ? 7.001 -8.326 13.113 1.00 64.88 99 GLN A C 1
ATOM 835 O O . GLN A 1 99 ? 6.221 -9.009 13.763 1.00 64.88 99 GLN A O 1
ATOM 840 N N . MET A 1 100 ? 7.639 -8.808 12.047 1.00 60.75 100 MET A N 1
ATOM 841 C CA . MET A 1 100 ? 7.366 -10.131 11.503 1.00 60.75 100 MET A CA 1
ATOM 842 C C . MET A 1 100 ? 7.706 -11.266 12.471 1.00 60.75 100 MET A C 1
ATOM 844 O O . MET A 1 100 ? 7.027 -12.288 12.480 1.00 60.75 100 MET A O 1
ATOM 848 N N . LYS A 1 101 ? 8.764 -11.096 13.269 1.00 53.47 101 LYS A N 1
ATOM 849 C CA . LYS A 1 101 ? 9.225 -12.071 14.262 1.00 53.47 101 LYS A CA 1
ATOM 850 C C . LYS A 1 101 ? 8.324 -12.135 15.497 1.00 53.47 101 LYS A C 1
ATOM 852 O O . LYS A 1 101 ? 8.247 -13.190 16.120 1.00 53.47 101 LYS A O 1
ATOM 857 N N . TYR A 1 102 ? 7.715 -11.016 15.884 1.00 63.88 102 TYR A N 1
ATOM 858 C CA . TYR A 1 102 ? 6.933 -10.895 17.119 1.00 63.88 102 TYR A CA 1
ATOM 859 C C . TYR A 1 102 ? 5.422 -10.757 16.894 1.00 63.88 102 TYR A C 1
ATOM 861 O O . TYR A 1 102 ? 4.670 -10.794 17.865 1.00 63.88 102 TYR A O 1
ATOM 869 N N . SER A 1 103 ? 4.974 -10.623 15.646 1.00 53.72 103 SER A N 1
ATOM 870 C CA . SER A 1 103 ? 3.558 -10.647 15.283 1.00 53.72 103 SER A CA 1
ATOM 871 C C . SER A 1 103 ? 2.994 -12.060 15.442 1.00 53.72 103 SER A C 1
ATOM 873 O O . SER A 1 103 ? 3.583 -13.037 14.973 1.00 53.72 103 SER A O 1
AT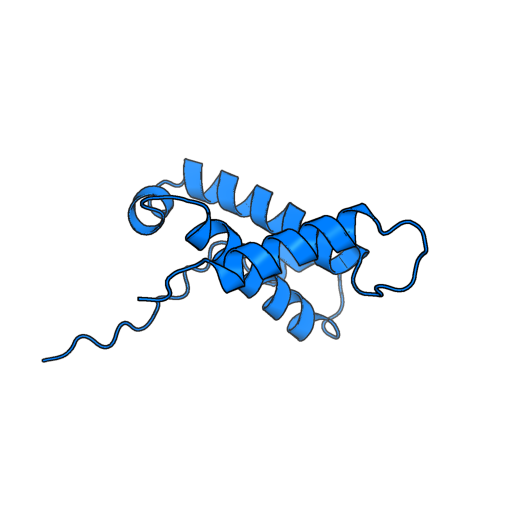OM 875 N N . THR A 1 104 ? 1.854 -12.177 16.124 1.00 48.62 104 THR A N 1
ATOM 876 C CA . THR A 1 104 ? 1.059 -13.407 16.181 1.00 48.62 104 THR A CA 1
ATOM 877 C C . THR A 1 104 ? 0.077 -13.392 15.016 1.00 48.62 104 THR A C 1
ATOM 879 O O . THR A 1 104 ? -0.886 -12.629 15.027 1.00 48.62 104 THR A O 1
ATOM 882 N N . TYR A 1 105 ? 0.349 -14.213 14.004 1.00 49.34 105 TYR A N 1
ATOM 883 C CA . TYR A 1 105 ? -0.517 -14.403 12.841 1.00 49.34 105 TYR A CA 1
ATOM 884 C C . TYR A 1 105 ? -1.578 -15.470 13.149 1.00 49.34 105 TYR A C 1
ATOM 886 O O . TYR A 1 105 ? -1.498 -16.582 12.628 1.00 49.34 105 TYR A O 1
ATOM 894 N N . ASP A 1 106 ? -2.520 -15.145 14.035 1.00 44.44 106 ASP A N 1
ATOM 895 C CA . ASP A 1 106 ? -3.708 -15.970 14.313 1.00 44.44 106 ASP A CA 1
ATOM 896 C C . ASP A 1 106 ? -4.958 -15.387 13.634 1.00 44.44 106 ASP A C 1
ATOM 898 O O . ASP A 1 106 ? -5.172 -14.154 13.726 1.00 44.44 106 ASP A O 1
#

InterPro domains:
  IPR006450 Phage HK97 gp6-like [TIGR01560] (15-100)
  IPR021146 Phage gp6-like head-tail connector protein [PF05135] (13-88)

pLDDT: mean 77.28, std 18.67, range [31.19, 97.75]

Radius of gyration: 15.33 Å; chains: 1; bounding box: 46×35×35 Å

Organism: NCBI:txid1962263

Sequence (106 aa):
MLKICVWEVINIITLQEVKEYLRVDYDDEDNFLQLCIINAEGYLKDSIDNFEIKIKSERFKNKARLIMMAIIQDMFDNRDLTTKENEKYKLIVNYFLLQMKYSTYD